Protein AF-A0A4Q3UAY6-F1 (afdb_monomer_lite)

Foldseek 3Di:
DDPPQDPVNVVVVVVVVCVVVVHDDDDPDDDDPPDPQAADEDEDPPDDPVVRVVCVVPDPPPPSYDYDD

Sequence (69 aa):
MQRLTSPNASRRARLWLAAANGKKLSRPELAPIDAPEQLMTVRFEGLTDAEQQAALAAFPGGRRFVLAS

Secondary structure (DSSP, 8-state):
------HHHHHHHHHHHHHHTTPPPPPP-PPPTTSPPPPEEE--TT--HHHHHHHHHT-TTGGGEEE--

Structure (mmCIF, N/CA/C/O backbone):
data_AF-A0A4Q3UAY6-F1
#
_entry.id   AF-A0A4Q3UAY6-F1
#
loop_
_atom_site.group_PDB
_atom_site.id
_atom_site.type_symbol
_atom_site.label_atom_id
_atom_site.label_alt_id
_atom_site.label_comp_id
_atom_site.label_asym_id
_atom_site.label_entity_id
_atom_site.label_seq_id
_atom_site.pdbx_PDB_ins_code
_atom_site.Cartn_x
_atom_site.Cartn_y
_atom_site.Cartn_z
_atom_site.occupancy
_atom_site.B_iso_or_equiv
_atom_site.auth_seq_id
_atom_site.auth_comp_id
_atom_site.auth_asym_id
_atom_site.auth_atom_id
_atom_site.pdbx_PDB_model_num
ATOM 1 N N . MET A 1 1 ? 41.934 18.619 9.558 1.00 43.81 1 MET A N 1
ATOM 2 C CA . MET A 1 1 ? 41.916 17.998 8.214 1.00 43.81 1 MET A CA 1
ATOM 3 C C . MET A 1 1 ? 40.486 17.587 7.874 1.00 43.81 1 MET A C 1
ATOM 5 O O . MET A 1 1 ? 40.033 16.556 8.350 1.00 43.81 1 MET A O 1
ATOM 9 N N . GLN A 1 2 ? 39.740 18.407 7.128 1.00 56.44 2 GLN A N 1
ATOM 10 C CA . GLN A 1 2 ? 38.405 18.025 6.649 1.00 56.44 2 GLN A CA 1
ATOM 11 C C . GLN A 1 2 ? 38.558 17.164 5.387 1.00 56.44 2 GLN A C 1
ATOM 13 O O . GLN A 1 2 ? 39.237 17.568 4.444 1.00 56.44 2 GLN A O 1
ATOM 18 N N . ARG A 1 3 ? 37.973 15.956 5.373 1.00 59.88 3 ARG A N 1
ATOM 19 C CA . ARG A 1 3 ? 37.948 15.088 4.184 1.00 59.88 3 ARG A CA 1
ATOM 20 C C . ARG A 1 3 ? 37.123 15.766 3.091 1.00 59.88 3 ARG A C 1
ATOM 22 O O . ARG A 1 3 ? 35.901 15.821 3.175 1.00 59.88 3 ARG A O 1
ATOM 29 N N . LEU A 1 4 ? 37.808 16.232 2.050 1.00 59.00 4 LEU A N 1
ATOM 30 C CA . LEU A 1 4 ? 37.250 16.934 0.892 1.00 59.00 4 LEU A CA 1
ATOM 31 C C . LEU A 1 4 ? 36.613 15.981 -0.138 1.00 59.00 4 LEU A C 1
ATOM 33 O O . LEU A 1 4 ? 36.726 16.179 -1.343 1.00 59.00 4 LEU A O 1
ATOM 37 N N . THR A 1 5 ? 35.985 14.896 0.308 1.00 58.88 5 THR A N 1
ATOM 38 C CA . THR A 1 5 ? 35.340 13.943 -0.600 1.00 58.88 5 THR A CA 1
ATOM 39 C C . THR A 1 5 ? 33.851 13.968 -0.335 1.00 58.88 5 THR A C 1
ATOM 41 O O . THR A 1 5 ? 33.381 13.403 0.653 1.00 58.88 5 THR A O 1
ATOM 44 N N . SER A 1 6 ? 33.099 14.620 -1.218 1.00 61.62 6 SER A N 1
ATOM 45 C CA . SER A 1 6 ? 31.644 14.561 -1.154 1.00 61.62 6 SER A CA 1
ATOM 46 C C . SER A 1 6 ? 31.174 13.095 -1.230 1.00 61.62 6 SER A C 1
ATOM 48 O O . SER A 1 6 ? 31.810 12.264 -1.901 1.00 61.62 6 SER A O 1
ATOM 50 N N . PRO A 1 7 ? 30.054 12.737 -0.578 1.00 64.50 7 PRO A N 1
ATOM 51 C CA . PRO A 1 7 ? 29.482 11.392 -0.672 1.00 64.50 7 PRO A CA 1
ATOM 52 C C . PRO A 1 7 ? 29.274 10.934 -2.126 1.00 64.50 7 PRO A C 1
ATOM 54 O O . PRO A 1 7 ? 29.490 9.768 -2.460 1.00 64.50 7 PRO A O 1
ATOM 57 N N . ASN A 1 8 ? 28.951 11.874 -3.019 1.00 68.25 8 ASN A N 1
ATOM 58 C CA . ASN A 1 8 ? 28.773 11.625 -4.448 1.00 68.25 8 ASN A CA 1
ATOM 59 C C . ASN A 1 8 ? 30.075 11.247 -5.169 1.00 68.25 8 ASN A C 1
ATOM 61 O O . ASN A 1 8 ? 30.062 10.326 -5.990 1.00 68.25 8 ASN A O 1
ATOM 65 N N . ALA A 1 9 ? 31.202 11.894 -4.848 1.00 67.56 9 ALA A N 1
ATOM 66 C CA . ALA A 1 9 ? 32.508 11.529 -5.400 1.00 67.56 9 ALA A CA 1
ATOM 67 C C . ALA A 1 9 ? 32.916 10.111 -4.961 1.00 67.56 9 ALA A C 1
ATOM 69 O O . ALA A 1 9 ? 33.348 9.298 -5.780 1.00 67.56 9 ALA A O 1
ATOM 70 N N . SER A 1 10 ? 32.659 9.778 -3.692 1.00 74.00 10 SER A N 1
ATOM 71 C CA . SER A 1 10 ? 32.906 8.440 -3.139 1.00 74.00 10 SER A CA 1
ATOM 72 C C . SER A 1 10 ? 32.038 7.365 -3.801 1.00 74.00 10 SER A C 1
ATOM 74 O O . SER A 1 10 ? 32.527 6.277 -4.108 1.00 74.00 10 SER A O 1
ATOM 76 N N . ARG A 1 11 ? 30.754 7.657 -4.063 1.00 72.31 11 ARG A N 1
ATOM 77 C CA . ARG A 1 11 ? 29.845 6.735 -4.763 1.00 72.31 11 ARG A CA 1
ATOM 78 C C . ARG A 1 11 ? 30.327 6.461 -6.185 1.00 72.31 11 ARG A C 1
ATOM 80 O O . ARG A 1 11 ? 30.414 5.299 -6.566 1.00 72.31 11 ARG A O 1
ATOM 87 N N . ARG A 1 12 ? 30.686 7.500 -6.948 1.00 72.88 12 ARG A N 1
ATOM 88 C CA . ARG A 1 12 ? 31.209 7.342 -8.316 1.00 72.88 12 ARG A CA 1
ATOM 89 C C . ARG A 1 12 ? 32.484 6.498 -8.333 1.00 72.88 12 ARG A C 1
ATOM 91 O O . ARG A 1 12 ? 32.524 5.522 -9.071 1.00 72.88 12 ARG A O 1
ATOM 98 N N . ALA A 1 13 ? 33.461 6.785 -7.474 1.00 76.31 13 ALA A N 1
ATOM 99 C CA . ALA A 1 13 ? 34.705 6.012 -7.407 1.00 76.31 13 ALA A CA 1
ATOM 100 C C . ALA A 1 13 ? 34.467 4.506 -7.168 1.00 76.31 13 ALA A C 1
ATOM 102 O O . ALA A 1 13 ? 35.095 3.670 -7.814 1.00 76.31 13 ALA A O 1
ATOM 103 N N . ARG A 1 14 ? 33.504 4.141 -6.306 1.00 72.19 14 ARG A N 1
ATOM 104 C CA . ARG A 1 14 ? 33.128 2.732 -6.075 1.00 72.19 14 ARG A CA 1
ATOM 105 C C . ARG A 1 14 ? 32.484 2.074 -7.297 1.00 72.19 14 ARG A C 1
ATOM 107 O O . ARG A 1 14 ? 32.779 0.916 -7.571 1.00 72.19 14 ARG A 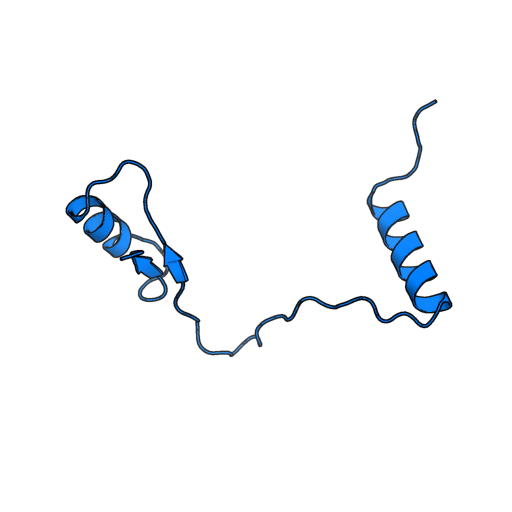O 1
ATOM 114 N N . LEU A 1 15 ? 31.622 2.792 -8.022 1.00 69.94 15 LEU A N 1
ATOM 115 C CA . LEU A 1 15 ? 31.000 2.282 -9.253 1.00 69.94 15 LEU A CA 1
ATOM 116 C C . LEU A 1 15 ? 32.057 2.005 -10.332 1.00 69.94 15 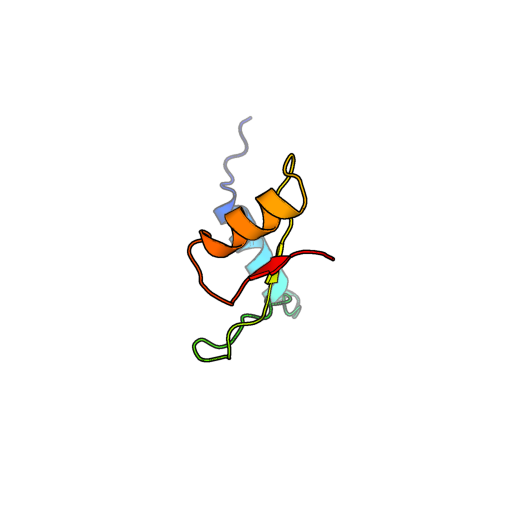LEU A C 1
ATOM 118 O O . LEU A 1 15 ? 32.034 0.947 -10.954 1.00 69.94 15 LEU A O 1
ATOM 122 N N . TRP A 1 16 ? 33.010 2.928 -10.498 1.00 74.19 16 TRP A N 1
ATOM 123 C CA . TRP A 1 16 ? 34.137 2.779 -11.422 1.00 74.19 16 TRP A CA 1
ATOM 124 C C . TRP A 1 16 ? 35.035 1.593 -11.048 1.00 74.19 16 TRP A C 1
ATOM 126 O O . TRP A 1 16 ? 35.358 0.774 -11.905 1.00 74.19 16 TRP A O 1
ATOM 136 N N . LEU A 1 17 ? 35.374 1.444 -9.763 1.00 74.56 17 LEU A N 1
ATOM 137 C CA . LEU A 1 17 ? 36.175 0.320 -9.274 1.00 74.56 17 LEU A CA 1
ATOM 138 C C . LEU A 1 17 ? 35.465 -1.032 -9.461 1.00 74.56 17 LEU A C 1
ATOM 140 O O . LEU A 1 17 ? 36.107 -2.024 -9.798 1.00 74.56 17 LEU A O 1
ATOM 144 N N . ALA A 1 18 ? 34.148 -1.095 -9.255 1.00 73.69 18 ALA A N 1
ATOM 145 C CA . ALA A 1 18 ? 33.383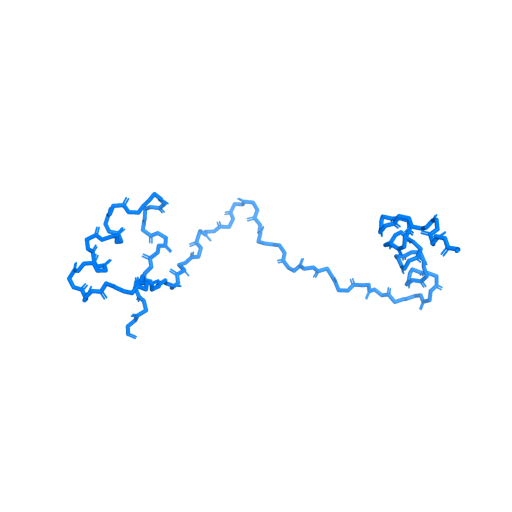 -2.322 -9.468 1.00 73.69 18 ALA A CA 1
ATOM 146 C C . ALA A 1 18 ? 33.361 -2.732 -10.951 1.00 73.69 18 ALA A C 1
ATOM 148 O O . ALA A 1 18 ? 33.577 -3.904 -11.258 1.00 73.69 18 ALA A O 1
ATOM 149 N N . ALA A 1 19 ? 33.185 -1.762 -11.856 1.00 71.50 19 ALA A N 1
ATOM 150 C CA . ALA A 1 19 ? 33.215 -1.988 -13.300 1.00 71.50 19 ALA A CA 1
ATOM 151 C C . ALA A 1 19 ? 34.591 -2.471 -13.791 1.00 71.50 19 ALA A C 1
ATOM 153 O O . ALA A 1 19 ? 34.658 -3.445 -14.536 1.00 71.50 19 ALA A O 1
ATOM 154 N N . ALA A 1 20 ? 35.683 -1.851 -13.325 1.00 73.25 20 ALA A N 1
ATOM 155 C CA . ALA A 1 20 ? 37.049 -2.242 -13.690 1.00 73.25 20 ALA A CA 1
ATOM 156 C C . ALA A 1 20 ? 37.415 -3.667 -13.231 1.00 73.25 20 ALA A C 1
ATOM 158 O O . ALA A 1 20 ? 38.174 -4.358 -13.900 1.00 73.25 20 ALA A O 1
ATOM 159 N N . ASN A 1 21 ? 36.837 -4.127 -12.117 1.00 79.19 21 ASN A N 1
ATOM 160 C CA . ASN A 1 21 ? 37.043 -5.478 -11.585 1.00 79.19 21 ASN A CA 1
ATOM 161 C C . ASN A 1 21 ? 36.063 -6.523 -12.156 1.00 79.19 21 ASN A C 1
ATOM 163 O O . ASN A 1 21 ? 35.941 -7.612 -11.595 1.00 79.19 21 ASN A O 1
ATOM 167 N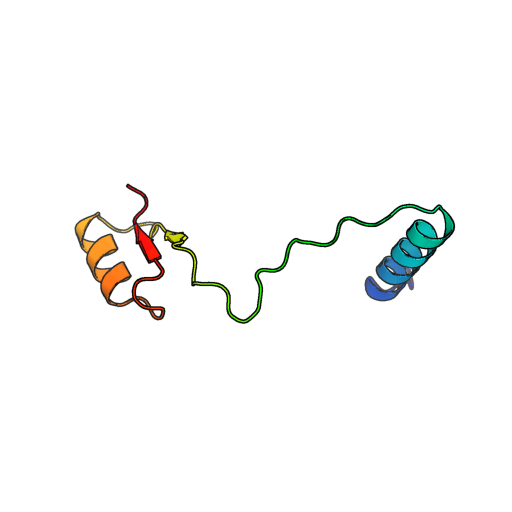 N . GLY A 1 22 ? 35.300 -6.192 -13.206 1.00 73.50 22 GLY A N 1
ATOM 168 C CA . GLY A 1 22 ? 34.330 -7.105 -13.824 1.00 73.50 22 GLY A CA 1
ATOM 169 C C . GLY A 1 22 ? 33.160 -7.506 -12.914 1.00 73.50 22 GLY A C 1
ATOM 170 O O . GLY A 1 22 ? 32.410 -8.427 -13.236 1.00 73.50 22 GLY A O 1
ATOM 171 N N . LYS A 1 23 ? 32.975 -6.831 -11.771 1.00 71.88 23 LYS A N 1
ATOM 172 C CA . LYS A 1 23 ? 31.899 -7.134 -10.823 1.00 71.88 23 LYS A CA 1
ATOM 173 C C . LYS A 1 23 ? 30.636 -6.380 -11.225 1.00 71.88 23 LYS A C 1
ATOM 175 O O . LYS A 1 23 ? 30.589 -5.150 -11.173 1.00 71.88 23 LYS A O 1
ATOM 180 N N . LYS A 1 24 ? 29.573 -7.115 -11.568 1.00 65.75 24 LYS A N 1
ATOM 181 C CA . LYS A 1 24 ? 28.230 -6.534 -11.691 1.00 65.75 24 LYS A CA 1
ATOM 182 C C . LYS A 1 24 ? 27.745 -6.141 -10.300 1.00 65.75 24 LYS A C 1
ATOM 184 O O . LYS A 1 24 ? 27.615 -6.983 -9.417 1.00 65.75 24 LYS A O 1
ATOM 189 N N . LEU A 1 25 ? 27.488 -4.854 -10.103 1.00 66.31 25 LEU A N 1
ATOM 190 C CA . LEU A 1 25 ? 26.784 -4.393 -8.915 1.00 66.31 25 LEU A CA 1
ATOM 191 C C . LEU A 1 25 ? 25.334 -4.858 -9.004 1.00 66.31 25 LEU A C 1
ATOM 193 O O . LEU A 1 25 ? 24.699 -4.681 -10.047 1.00 66.31 25 LEU A O 1
ATOM 197 N N . SER A 1 26 ? 24.833 -5.440 -7.915 1.00 71.81 26 SER A N 1
ATOM 198 C CA . SER A 1 26 ? 23.422 -5.793 -7.797 1.00 71.81 26 SER A CA 1
ATOM 199 C C . SER A 1 26 ? 22.587 -4.534 -8.028 1.00 71.81 26 SER A C 1
ATOM 201 O O . SER A 1 26 ? 22.742 -3.536 -7.317 1.00 71.81 26 SER A O 1
ATOM 203 N N . ARG A 1 27 ? 21.769 -4.543 -9.084 1.00 69.81 27 ARG A N 1
ATOM 204 C CA . ARG A 1 27 ? 20.760 -3.505 -9.283 1.00 69.81 27 ARG A CA 1
ATOM 205 C C . ARG A 1 27 ? 19.563 -3.873 -8.412 1.00 69.81 27 ARG A C 1
ATOM 207 O O . ARG A 1 27 ? 19.212 -5.050 -8.389 1.00 69.81 27 ARG A O 1
ATOM 214 N N . PRO A 1 28 ? 18.940 -2.906 -7.720 1.00 72.00 28 PRO A N 1
ATOM 215 C CA . PRO A 1 28 ? 17.661 -3.177 -7.088 1.00 72.00 28 PRO A CA 1
ATOM 216 C C . PRO A 1 28 ? 16.679 -3.628 -8.172 1.00 72.00 28 PRO A C 1
ATOM 218 O O . PRO A 1 28 ? 16.643 -3.035 -9.256 1.00 72.00 28 PRO A O 1
ATOM 221 N N . GLU A 1 29 ? 15.920 -4.684 -7.897 1.00 73.56 29 GLU A N 1
ATOM 222 C CA . GLU A 1 29 ? 14.778 -5.042 -8.730 1.00 73.56 29 GLU A CA 1
ATOM 223 C C . GLU A 1 29 ? 13.762 -3.905 -8.623 1.00 73.56 29 GLU A C 1
ATOM 225 O O . GLU A 1 29 ? 13.252 -3.597 -7.547 1.00 73.56 29 GLU A O 1
ATOM 230 N N . LEU A 1 30 ? 13.545 -3.214 -9.739 1.00 72.75 30 LEU A N 1
ATOM 231 C CA . LEU A 1 30 ? 12.531 -2.176 -9.848 1.00 72.75 30 LEU A CA 1
ATOM 232 C C . LEU A 1 30 ? 11.298 -2.810 -10.481 1.00 72.75 30 LEU A C 1
ATOM 234 O O . LEU A 1 30 ? 11.409 -3.455 -11.526 1.00 72.75 30 LEU A O 1
ATOM 238 N N . ALA A 1 31 ? 10.137 -2.620 -9.857 1.00 69.44 31 ALA A N 1
ATOM 239 C CA . ALA A 1 31 ? 8.876 -3.043 -10.449 1.00 69.44 31 ALA A CA 1
ATOM 240 C C . ALA A 1 31 ? 8.663 -2.322 -11.801 1.00 69.44 31 ALA A C 1
ATOM 242 O O . ALA A 1 31 ? 8.972 -1.128 -11.903 1.00 69.44 31 ALA A O 1
ATOM 243 N N . PRO A 1 32 ? 8.165 -3.017 -12.841 1.00 78.06 32 PRO A N 1
ATOM 244 C CA . PRO A 1 32 ? 7.802 -2.393 -14.111 1.00 78.06 32 PRO A CA 1
ATOM 245 C C . PRO A 1 32 ? 6.785 -1.260 -13.922 1.00 78.06 32 PRO A C 1
ATOM 247 O O . PRO A 1 32 ? 5.935 -1.338 -13.039 1.00 78.06 32 PRO A O 1
ATOM 250 N N . ILE A 1 33 ? 6.851 -0.237 -14.781 1.00 72.31 33 ILE A N 1
ATOM 251 C CA . ILE A 1 33 ? 6.015 0.977 -14.695 1.00 72.31 33 ILE A CA 1
ATOM 252 C C . ILE A 1 33 ? 4.509 0.655 -14.750 1.00 72.31 33 ILE A C 1
ATOM 254 O O . ILE A 1 33 ? 3.731 1.336 -14.091 1.00 72.31 33 ILE A O 1
ATOM 258 N N . ASP A 1 34 ? 4.125 -0.426 -15.436 1.00 76.38 34 ASP A N 1
ATOM 259 C CA . ASP A 1 34 ? 2.727 -0.855 -15.610 1.00 76.38 34 ASP A CA 1
ATOM 260 C C . ASP A 1 34 ? 2.404 -2.183 -14.901 1.00 76.38 34 ASP A C 1
ATOM 262 O O . ASP A 1 34 ? 1.426 -2.859 -15.225 1.00 76.38 34 ASP A O 1
ATOM 266 N N . ALA A 1 35 ? 3.250 -2.615 -13.961 1.00 74.50 35 ALA A N 1
ATOM 267 C CA . ALA A 1 35 ? 2.956 -3.810 -13.180 1.00 74.50 35 ALA A CA 1
ATOM 268 C C . ALA A 1 35 ? 1.737 -3.577 -12.266 1.00 74.50 35 ALA A C 1
ATOM 270 O O . ALA A 1 35 ? 1.555 -2.466 -11.761 1.00 74.50 35 ALA A O 1
ATOM 271 N N . PRO A 1 36 ? 0.914 -4.613 -12.012 1.00 75.38 36 PRO A N 1
ATOM 272 C CA . PRO A 1 36 ? -0.193 -4.494 -11.072 1.00 75.38 36 PRO A CA 1
ATOM 273 C C . PRO A 1 36 ? 0.319 -4.070 -9.691 1.00 75.38 36 PRO A C 1
ATOM 275 O O . PRO A 1 36 ? 1.359 -4.544 -9.225 1.00 75.38 36 PRO A O 1
ATOM 278 N N . GLU A 1 37 ? -0.428 -3.184 -9.032 1.00 77.31 37 GLU A N 1
ATOM 279 C CA . GLU A 1 37 ? -0.092 -2.728 -7.687 1.00 77.31 37 GLU A CA 1
ATOM 280 C C . GLU A 1 37 ? -0.102 -3.912 -6.711 1.00 77.31 37 GLU A C 1
ATOM 282 O O . GLU A 1 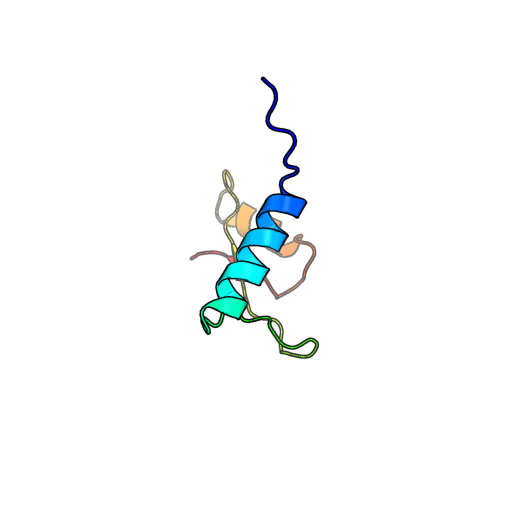37 ? -1.072 -4.666 -6.628 1.00 77.31 37 GLU A O 1
ATOM 287 N N . GLN A 1 38 ? 0.991 -4.079 -5.966 1.00 81.19 38 GLN A N 1
ATOM 288 C CA . GLN A 1 38 ? 1.082 -5.102 -4.928 1.00 81.19 38 GLN A CA 1
ATOM 289 C C . GLN A 1 38 ? 0.423 -4.611 -3.638 1.00 81.19 38 GLN A C 1
ATOM 291 O O . GLN A 1 38 ? 0.585 -3.451 -3.248 1.00 81.19 38 GLN A O 1
ATOM 296 N N . LEU A 1 39 ? -0.297 -5.516 -2.972 1.00 87.00 39 LEU A N 1
ATOM 297 C CA . LEU A 1 39 ? -0.858 -5.261 -1.650 1.00 87.00 39 LEU A CA 1
ATOM 298 C C . LEU A 1 39 ? 0.270 -5.095 -0.631 1.00 87.00 39 LEU A C 1
ATOM 300 O O . LEU A 1 39 ? 1.208 -5.890 -0.594 1.00 87.00 39 LEU A O 1
ATOM 304 N N . MET A 1 40 ? 0.156 -4.072 0.209 1.00 86.31 40 MET A N 1
ATOM 305 C CA . MET A 1 40 ? 1.122 -3.757 1.248 1.00 86.31 40 MET A CA 1
ATOM 306 C C . MET A 1 40 ? 0.475 -3.901 2.620 1.00 86.31 40 MET A C 1
ATOM 308 O O . MET A 1 40 ? -0.533 -3.257 2.921 1.00 86.31 40 MET A O 1
ATOM 312 N N . THR A 1 41 ? 1.072 -4.740 3.457 1.00 91.38 41 THR A N 1
ATOM 313 C CA . THR A 1 41 ? 0.616 -4.936 4.830 1.00 91.38 41 THR A CA 1
ATOM 314 C C . THR A 1 41 ? 1.068 -3.770 5.702 1.00 91.38 41 THR A C 1
ATOM 316 O O . THR A 1 41 ? 2.248 -3.418 5.709 1.00 91.38 41 THR A O 1
ATOM 319 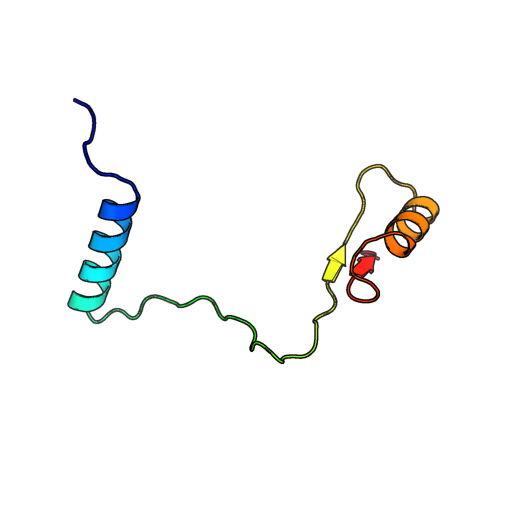N N . VAL A 1 42 ? 0.134 -3.167 6.436 1.00 89.69 42 VAL A N 1
ATOM 320 C CA . VAL A 1 42 ? 0.373 -2.005 7.300 1.00 89.69 42 VAL A CA 1
ATOM 321 C C . VAL A 1 42 ? -0.228 -2.218 8.683 1.00 89.69 42 VAL A C 1
ATOM 323 O O . VAL A 1 42 ? -1.190 -2.960 8.852 1.00 89.69 42 VAL A O 1
ATOM 326 N N . ARG A 1 43 ? 0.326 -1.535 9.680 1.00 91.56 43 ARG A N 1
ATOM 327 C CA . ARG A 1 43 ? -0.226 -1.453 11.033 1.00 91.56 43 ARG A CA 1
ATOM 328 C C . ARG A 1 43 ? -0.142 -0.007 11.492 1.00 91.56 43 ARG A C 1
ATOM 330 O O . ARG A 1 43 ? 0.855 0.660 11.216 1.00 91.56 43 ARG A O 1
ATOM 337 N N . PHE A 1 44 ? -1.168 0.464 12.188 1.00 89.94 44 PHE A N 1
ATOM 338 C CA . PHE A 1 44 ? -1.143 1.783 12.807 1.00 89.94 44 PHE A CA 1
ATOM 339 C C . PHE A 1 44 ? -0.780 1.641 14.284 1.00 89.94 44 PHE A C 1
ATOM 341 O O . PHE A 1 44 ? -1.458 0.946 15.039 1.00 89.94 44 PHE A O 1
ATOM 348 N N . GLU A 1 45 ? 0.313 2.282 14.688 1.00 93.19 45 GLU A N 1
ATOM 349 C CA . GLU A 1 45 ? 0.781 2.251 16.072 1.00 93.19 45 GLU A CA 1
ATOM 350 C C . GLU A 1 45 ? -0.131 3.087 16.979 1.00 93.19 45 GLU A C 1
ATOM 352 O O . GLU A 1 45 ? -0.503 4.210 16.639 1.00 93.19 45 GLU A O 1
ATOM 357 N N . GLY A 1 46 ? -0.471 2.538 18.148 1.00 94.12 46 GLY A N 1
ATOM 358 C CA . GLY A 1 46 ? -1.283 3.224 19.158 1.00 94.12 46 GLY A CA 1
ATOM 359 C C . GLY A 1 46 ? -2.794 3.242 18.902 1.00 94.12 46 GLY A C 1
ATOM 360 O O . GLY A 1 46 ? -3.500 3.916 19.644 1.00 94.12 46 GLY A O 1
ATOM 361 N N . LEU A 1 47 ? -3.288 2.511 17.897 1.00 93.12 47 LEU A N 1
ATOM 362 C CA . LEU A 1 47 ? -4.718 2.386 17.599 1.00 93.12 47 LEU A CA 1
ATOM 363 C C . LEU A 1 47 ? -5.265 1.012 18.001 1.00 93.12 47 LEU A C 1
ATOM 365 O O . LEU A 1 47 ? -4.590 -0.011 17.866 1.00 93.12 47 LEU A O 1
ATOM 369 N N . THR A 1 48 ? -6.516 0.992 18.452 1.00 94.56 48 THR A N 1
ATOM 370 C CA . THR A 1 48 ? -7.312 -0.235 18.604 1.00 94.56 48 THR A CA 1
ATOM 371 C C . THR A 1 48 ? -7.688 -0.821 17.242 1.00 94.56 48 THR A C 1
ATOM 373 O O . THR A 1 48 ? -7.623 -0.135 16.224 1.00 94.56 48 THR A O 1
ATOM 376 N N . ASP A 1 49 ? -8.135 -2.076 17.191 1.00 91.56 49 ASP A N 1
ATOM 377 C CA . ASP A 1 49 ? -8.463 -2.748 15.921 1.00 91.56 49 ASP A CA 1
ATOM 378 C C . ASP A 1 49 ? -9.549 -2.016 15.113 1.00 91.56 49 ASP A C 1
ATOM 380 O O . ASP A 1 49 ? -9.435 -1.869 13.893 1.00 91.56 49 ASP A O 1
ATOM 384 N N . ALA A 1 50 ? -10.566 -1.480 15.796 1.00 91.81 50 ALA A N 1
ATOM 385 C CA . ALA A 1 50 ? -11.619 -0.684 15.168 1.00 91.81 50 ALA A CA 1
ATOM 386 C C . ALA A 1 50 ? -11.073 0.639 14.598 1.00 91.81 50 ALA A C 1
ATOM 388 O O . ALA A 1 50 ? -11.437 1.055 13.495 1.00 91.81 50 ALA A O 1
ATOM 389 N N . GLU A 1 51 ? -10.161 1.289 15.322 1.00 93.44 51 GLU A N 1
ATOM 390 C CA . GLU A 1 51 ? -9.505 2.519 14.873 1.00 93.44 51 GLU A CA 1
ATOM 391 C C . GLU A 1 51 ? -8.528 2.256 13.723 1.00 93.44 51 GLU A C 1
ATOM 393 O O . GLU A 1 51 ? -8.443 3.069 12.805 1.00 93.44 51 GLU A O 1
ATOM 398 N N . GLN A 1 52 ? -7.847 1.107 13.706 1.00 93.00 52 GLN A N 1
ATOM 399 C CA . GLN A 1 52 ? -7.007 0.695 12.583 1.00 93.00 52 GLN A CA 1
ATOM 400 C C . GLN A 1 52 ? -7.827 0.524 11.300 1.00 93.00 52 GLN A C 1
ATOM 402 O O . GLN A 1 52 ? -7.394 0.951 10.231 1.00 93.00 52 GLN A O 1
ATOM 407 N N . GLN A 1 53 ? -9.025 -0.058 11.389 1.00 90.31 53 GLN A N 1
ATOM 408 C CA . GLN A 1 53 ? -9.926 -0.210 10.241 1.00 90.31 53 GLN A CA 1
ATOM 409 C C . GLN A 1 53 ? -10.452 1.138 9.741 1.00 90.31 53 GLN A C 1
ATOM 411 O O . GLN A 1 53 ? -10.468 1.377 8.531 1.00 90.31 53 GLN A O 1
ATOM 416 N N . ALA A 1 54 ? -10.828 2.039 10.652 1.00 90.94 54 ALA A N 1
ATOM 417 C CA . ALA A 1 54 ? -11.238 3.395 10.296 1.00 90.94 54 ALA A CA 1
ATOM 418 C C . ALA A 1 54 ? -10.087 4.188 9.647 1.00 90.94 54 ALA A C 1
ATOM 420 O O . ALA A 1 54 ? -10.284 4.846 8.624 1.00 90.94 54 ALA A O 1
ATOM 421 N N . ALA A 1 55 ? -8.875 4.074 10.196 1.00 89.38 55 ALA A N 1
ATOM 422 C CA . ALA A 1 55 ? -7.674 4.695 9.649 1.00 89.38 55 ALA A CA 1
ATOM 423 C C . ALA A 1 55 ? -7.333 4.146 8.258 1.00 89.38 55 ALA A C 1
ATOM 425 O O . ALA A 1 55 ? -7.024 4.924 7.356 1.00 89.38 55 ALA A O 1
ATOM 426 N N . LEU A 1 56 ? -7.452 2.828 8.057 1.00 88.44 56 LEU A N 1
ATOM 427 C CA . LEU A 1 56 ? -7.250 2.194 6.756 1.00 88.44 56 LEU A CA 1
ATOM 428 C C . LEU A 1 56 ? -8.263 2.701 5.718 1.00 88.44 56 LEU A C 1
ATOM 430 O O . LEU A 1 56 ? -7.882 3.006 4.591 1.00 88.44 56 LEU A O 1
ATOM 434 N N . ALA A 1 57 ? -9.539 2.831 6.093 1.00 87.19 57 ALA A N 1
ATOM 435 C CA . ALA A 1 57 ? -10.593 3.308 5.196 1.00 87.19 57 ALA A CA 1
ATOM 436 C C . ALA A 1 57 ? -10.385 4.765 4.745 1.00 87.19 57 ALA A C 1
ATOM 438 O O . ALA A 1 57 ? -10.741 5.119 3.621 1.00 87.19 57 ALA A O 1
ATOM 439 N N . ALA A 1 58 ? -9.793 5.598 5.603 1.00 86.62 58 ALA A N 1
ATOM 440 C CA . ALA A 1 58 ? -9.459 6.986 5.296 1.00 86.62 58 ALA A CA 1
ATOM 441 C C . ALA A 1 58 ? -8.085 7.155 4.614 1.00 86.62 58 ALA A C 1
ATOM 443 O O . ALA A 1 58 ? -7.716 8.274 4.251 1.00 86.62 58 ALA A O 1
ATOM 444 N N . PHE A 1 59 ? -7.307 6.078 4.449 1.00 82.06 59 PHE A N 1
ATOM 445 C CA . PHE A 1 59 ? -5.915 6.174 4.022 1.00 82.06 59 PHE A CA 1
ATOM 446 C C . PHE A 1 59 ? -5.790 6.525 2.525 1.00 82.06 59 PHE A C 1
ATOM 448 O O . PHE A 1 59 ? -6.347 5.827 1.666 1.00 82.06 59 PHE A O 1
ATOM 455 N N . PRO A 1 60 ? -5.039 7.585 2.165 1.00 73.25 60 PRO A N 1
ATOM 456 C CA . PRO A 1 60 ? -4.842 7.959 0.771 1.00 73.25 60 PRO A CA 1
ATOM 457 C C . PRO A 1 60 ? -3.973 6.908 0.064 1.00 73.25 60 PRO A C 1
ATOM 459 O O . PRO A 1 60 ? -2.799 6.725 0.372 1.00 73.25 60 PRO A O 1
ATOM 462 N N . GLY A 1 61 ? -4.581 6.200 -0.889 1.00 68.56 61 GLY A N 1
ATOM 463 C CA . GLY A 1 61 ? -3.963 5.112 -1.659 1.00 68.56 61 GLY A CA 1
ATOM 464 C C . GLY A 1 61 ? -4.863 3.887 -1.858 1.00 68.56 61 GLY A C 1
ATOM 465 O O . GLY A 1 61 ? -4.442 2.907 -2.467 1.00 68.56 61 GLY A O 1
ATOM 466 N N . GLY A 1 62 ? -6.125 3.956 -1.420 1.00 65.19 62 GLY A N 1
ATOM 467 C CA . GLY A 1 62 ? -7.169 3.014 -1.824 1.00 65.19 62 GLY A CA 1
ATOM 468 C C . GLY A 1 62 ? -6.919 1.585 -1.335 1.00 65.19 62 GLY A C 1
ATOM 469 O O . GLY A 1 62 ? -6.375 1.367 -0.258 1.00 65.19 62 GLY A O 1
ATOM 470 N N . ARG A 1 63 ? -7.313 0.585 -2.135 1.00 74.31 63 ARG A N 1
ATOM 471 C CA . ARG A 1 63 ? -7.286 -0.847 -1.758 1.00 74.31 63 ARG A CA 1
ATOM 472 C C . ARG A 1 63 ? -5.884 -1.477 -1.736 1.00 74.31 63 ARG A C 1
ATOM 474 O O . ARG A 1 63 ? -5.775 -2.694 -1.659 1.00 74.31 63 ARG A O 1
ATOM 481 N N . ARG A 1 64 ? -4.824 -0.673 -1.843 1.00 83.25 64 ARG A N 1
ATOM 482 C CA . ARG A 1 64 ? -3.427 -1.135 -1.858 1.00 83.25 64 ARG A CA 1
ATOM 483 C C . ARG A 1 64 ? -2.941 -1.598 -0.493 1.00 83.25 64 ARG A C 1
ATOM 485 O O . ARG A 1 64 ? -1.950 -2.316 -0.418 1.00 83.25 64 ARG A O 1
ATOM 492 N N . PHE A 1 65 ? -3.600 -1.163 0.572 1.00 87.50 65 PHE A N 1
ATOM 493 C CA . PHE A 1 65 ? -3.175 -1.427 1.935 1.00 87.50 65 PHE A CA 1
ATOM 494 C C . PHE A 1 65 ? -4.101 -2.435 2.601 1.00 87.50 65 PHE A C 1
ATOM 496 O O . PHE A 1 65 ? -5.323 -2.355 2.477 1.00 87.50 65 PHE A O 1
ATOM 503 N N . VAL A 1 66 ? -3.503 -3.371 3.326 1.00 89.31 66 VAL A N 1
ATOM 504 C CA . VAL A 1 66 ? -4.206 -4.358 4.148 1.00 89.31 66 VAL A CA 1
ATOM 505 C C . VAL A 1 66 ? -3.656 -4.295 5.566 1.00 89.31 66 VAL A C 1
ATOM 507 O O . VAL A 1 66 ? -2.456 -4.094 5.748 1.00 89.31 66 VAL A O 1
ATOM 510 N N . LEU A 1 67 ? -4.515 -4.429 6.577 1.00 88.75 67 LEU A N 1
ATOM 511 C CA . LEU A 1 67 ? -4.049 -4.455 7.963 1.00 88.75 67 LEU A CA 1
ATOM 512 C C . LEU A 1 67 ? -3.242 -5.730 8.223 1.00 88.75 67 LEU A C 1
ATOM 514 O O . LEU A 1 67 ? -3.604 -6.807 7.747 1.00 88.75 67 LEU A O 1
ATOM 518 N N . ALA A 1 68 ? -2.150 -5.594 8.972 1.00 80.56 68 ALA A N 1
ATOM 519 C CA . ALA A 1 68 ? -1.453 -6.722 9.565 1.00 80.56 68 ALA A CA 1
ATOM 520 C C . ALA A 1 68 ? -2.423 -7.419 10.527 1.00 80.56 68 ALA A C 1
ATOM 522 O O . ALA A 1 68 ? -2.838 -6.820 11.517 1.00 80.56 68 ALA A O 1
ATOM 523 N N . SER A 1 69 ? -2.822 -8.638 10.168 1.00 65.00 69 SER A N 1
ATOM 524 C CA . SER A 1 69 ? -3.639 -9.542 10.984 1.00 65.00 69 SER A CA 1
ATOM 525 C C . SER A 1 69 ? -2.991 -9.873 12.319 1.00 65.00 69 SER A C 1
ATOM 527 O O . SER A 1 69 ? -1.753 -10.076 12.302 1.00 65.00 69 SER A O 1
#

Radius of gyration: 21.42 Å; chains: 1; bounding box: 54×28×35 Å

pLDDT: mean 77.35, std 11.07, range [43.81, 94.56]